Protein AF-A0A811MDE8-F1 (afdb_monomer)

pLDDT: mean 79.2, std 16.9, range [44.91, 98.56]

Radius of gyration: 34.08 Å; Cα contacts (8 Å, |Δi|>4): 120; chains: 1; bounding box: 41×65×114 Å

Structure (mmCIF, N/CA/C/O backbone):
data_AF-A0A811MDE8-F1
#
_entry.id   AF-A0A811MDE8-F1
#
loop_
_atom_site.group_PDB
_atom_site.id
_atom_site.type_symbol
_atom_site.label_atom_id
_atom_site.label_alt_id
_atom_site.label_comp_id
_atom_site.label_asym_id
_atom_site.label_entity_id
_atom_site.label_seq_id
_atom_site.pdbx_PDB_ins_code
_atom_site.Cartn_x
_atom_site.Cartn_y
_atom_site.Cartn_z
_atom_site.occupancy
_atom_site.B_iso_or_equiv
_atom_site.auth_seq_id
_atom_site.auth_comp_id
_atom_site.auth_asym_id
_atom_site.auth_atom_id
_atom_site.pdbx_PDB_model_num
ATOM 1 N N . MET A 1 1 ? 21.623 -54.328 -36.306 1.00 45.59 1 MET A N 1
ATOM 2 C CA . MET A 1 1 ? 20.950 -54.439 -34.995 1.00 45.59 1 MET A CA 1
ATOM 3 C C . MET A 1 1 ? 21.449 -53.308 -34.102 1.00 45.59 1 MET A C 1
ATOM 5 O O . MET A 1 1 ? 22.331 -53.532 -33.285 1.00 45.59 1 MET A O 1
ATOM 9 N N . ALA A 1 2 ? 20.938 -52.083 -34.282 1.00 53.44 2 ALA A N 1
ATOM 10 C CA . ALA A 1 2 ? 21.034 -51.073 -33.227 1.00 53.44 2 ALA A CA 1
ATOM 11 C C . ALA A 1 2 ? 20.181 -51.626 -32.083 1.00 53.44 2 ALA A C 1
ATOM 13 O O . ALA A 1 2 ? 18.955 -51.682 -32.177 1.00 53.44 2 ALA A O 1
ATOM 14 N N . SER A 1 3 ? 20.862 -52.280 -31.145 1.00 55.81 3 SER A N 1
ATOM 15 C CA . SER A 1 3 ? 20.252 -53.193 -30.189 1.00 55.81 3 SER A CA 1
ATOM 16 C C . SER A 1 3 ? 19.179 -52.440 -29.413 1.00 55.81 3 SER A C 1
ATOM 18 O O . SER A 1 3 ? 19.441 -51.344 -28.928 1.00 55.81 3 SER A O 1
ATOM 20 N N . LYS A 1 4 ? 17.976 -53.008 -29.277 1.00 54.97 4 LYS A N 1
ATOM 21 C CA . LYS A 1 4 ? 16.886 -52.452 -28.448 1.00 54.97 4 LYS A CA 1
ATOM 22 C C . LYS A 1 4 ? 17.367 -52.065 -27.037 1.00 54.97 4 LYS A C 1
ATOM 24 O O . LYS A 1 4 ? 16.803 -51.166 -26.427 1.00 54.97 4 LYS A O 1
ATOM 29 N N . GLN A 1 5 ? 18.465 -52.680 -26.590 1.00 55.84 5 GLN A N 1
ATOM 30 C CA . GLN A 1 5 ? 19.193 -52.356 -25.367 1.00 55.84 5 GLN A CA 1
ATOM 31 C C . GLN A 1 5 ? 19.850 -50.965 -25.375 1.00 55.84 5 GLN A C 1
ATOM 33 O O . GLN A 1 5 ? 19.817 -50.284 -24.358 1.00 55.84 5 GLN A O 1
ATOM 38 N N . MET A 1 6 ? 20.394 -50.498 -26.505 1.00 61.91 6 MET A N 1
ATOM 39 C CA . MET A 1 6 ? 20.887 -49.120 -26.649 1.00 61.91 6 MET A CA 1
ATOM 40 C C . MET A 1 6 ? 19.736 -48.112 -26.608 1.00 61.91 6 MET A C 1
ATOM 42 O O . MET A 1 6 ? 19.859 -47.087 -25.949 1.00 61.91 6 MET A O 1
ATOM 46 N N . LEU A 1 7 ? 18.601 -48.408 -27.251 1.00 59.72 7 LEU A N 1
ATOM 47 C CA . LEU A 1 7 ? 17.439 -47.511 -27.230 1.00 59.72 7 LEU A CA 1
ATOM 48 C C . LEU A 1 7 ? 16.823 -47.419 -25.821 1.00 59.72 7 LEU A C 1
ATOM 50 O O . LEU A 1 7 ? 16.533 -46.323 -25.352 1.00 59.72 7 LEU A O 1
ATOM 54 N N . ALA A 1 8 ? 16.692 -48.551 -25.119 1.00 60.03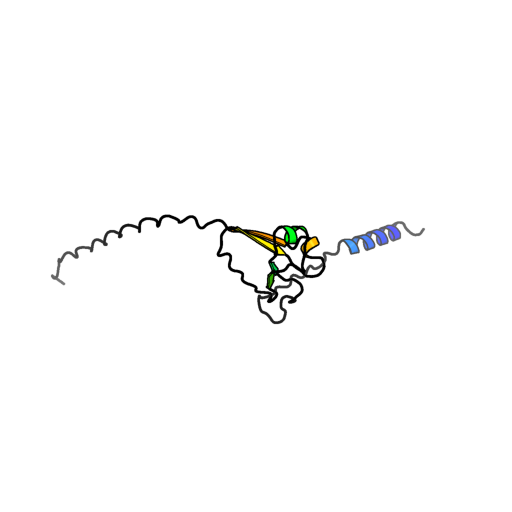 8 ALA A N 1
ATOM 55 C CA . ALA A 1 8 ? 16.217 -48.596 -23.736 1.00 60.03 8 ALA A CA 1
ATOM 56 C C . ALA A 1 8 ? 17.174 -47.884 -22.762 1.00 60.03 8 ALA A C 1
ATOM 58 O O . ALA A 1 8 ? 16.713 -47.155 -21.886 1.00 60.03 8 ALA A O 1
ATOM 59 N N . ALA A 1 9 ? 18.492 -48.030 -22.944 1.00 60.03 9 ALA A N 1
ATOM 60 C CA . ALA A 1 9 ? 19.491 -47.325 -22.141 1.00 60.03 9 ALA A CA 1
ATOM 61 C C . ALA A 1 9 ? 19.452 -45.803 -22.362 1.00 60.03 9 ALA A C 1
ATOM 63 O O . ALA A 1 9 ? 19.554 -45.048 -21.399 1.00 60.03 9 ALA A O 1
ATOM 64 N N . VAL A 1 10 ? 19.245 -45.343 -23.601 1.00 59.44 10 VAL A N 1
ATOM 65 C CA . VAL A 1 10 ? 19.110 -43.909 -23.917 1.00 59.44 10 VAL A CA 1
ATOM 66 C C . VAL A 1 10 ? 17.819 -43.329 -23.329 1.00 59.44 10 VAL A C 1
ATOM 68 O O . VAL A 1 10 ? 17.853 -42.251 -22.738 1.00 59.44 10 VAL A O 1
ATOM 71 N N . VAL A 1 11 ? 16.696 -44.054 -23.407 1.00 60.22 11 VAL A N 1
ATOM 72 C CA . VAL A 1 11 ? 15.422 -43.618 -22.804 1.00 60.22 11 VAL A CA 1
ATOM 73 C C . VAL A 1 11 ? 15.527 -43.564 -21.276 1.00 60.22 11 VAL A C 1
ATOM 75 O O . VAL A 1 11 ? 15.170 -42.547 -20.684 1.00 60.22 11 VAL A O 1
ATOM 78 N N . ALA A 1 12 ? 16.094 -44.590 -20.632 1.00 58.66 12 ALA A N 1
ATOM 79 C CA . ALA A 1 12 ? 16.295 -44.610 -19.182 1.00 58.66 12 ALA A CA 1
ATOM 80 C C . ALA A 1 12 ? 17.246 -43.497 -18.703 1.00 58.66 12 ALA A C 1
ATOM 82 O O . ALA A 1 12 ? 16.954 -42.824 -17.714 1.00 58.66 12 ALA A O 1
ATOM 83 N N . ALA A 1 13 ? 18.338 -43.243 -19.432 1.00 59.09 13 ALA A N 1
ATOM 84 C CA . ALA A 1 13 ? 19.260 -42.148 -19.134 1.00 59.09 13 ALA A CA 1
ATOM 85 C C . ALA A 1 13 ? 18.601 -40.765 -19.301 1.00 59.09 13 ALA A C 1
ATOM 87 O O . ALA A 1 13 ? 18.843 -39.867 -18.497 1.00 59.09 13 ALA A O 1
ATOM 88 N N . SER A 1 14 ? 17.726 -40.595 -20.299 1.00 58.59 14 SER A N 1
ATOM 89 C CA . SER A 1 14 ? 16.996 -39.338 -20.511 1.00 58.59 14 SER A CA 1
ATOM 90 C C . SER A 1 14 ? 15.905 -39.081 -19.461 1.00 58.59 14 SER A C 1
ATOM 92 O O . SER A 1 14 ? 15.730 -37.943 -19.035 1.00 58.59 14 SER A O 1
ATOM 94 N N . MET A 1 15 ? 15.223 -40.124 -18.970 1.00 59.19 15 MET A N 1
ATOM 95 C CA . MET A 1 15 ? 14.241 -40.006 -17.882 1.00 59.19 15 MET A CA 1
ATOM 96 C C . MET A 1 15 ? 14.899 -39.732 -16.523 1.00 59.19 15 MET A C 1
ATOM 98 O O . MET A 1 15 ? 14.316 -39.033 -15.699 1.00 59.19 15 MET A O 1
ATOM 102 N N . ALA A 1 16 ? 16.122 -40.219 -16.293 1.00 57.41 16 ALA A N 1
ATOM 103 C CA . ALA A 1 16 ? 16.858 -39.965 -15.054 1.00 57.41 16 ALA A CA 1
ATOM 104 C C . ALA A 1 16 ? 17.231 -38.481 -14.865 1.00 57.41 16 ALA A C 1
ATOM 106 O O . ALA A 1 16 ? 17.281 -38.008 -13.734 1.00 57.41 16 ALA A O 1
ATOM 107 N N . LEU A 1 17 ? 17.424 -37.723 -15.953 1.00 56.72 17 LEU A N 1
ATOM 108 C CA . LEU A 1 17 ? 17.707 -36.281 -15.894 1.00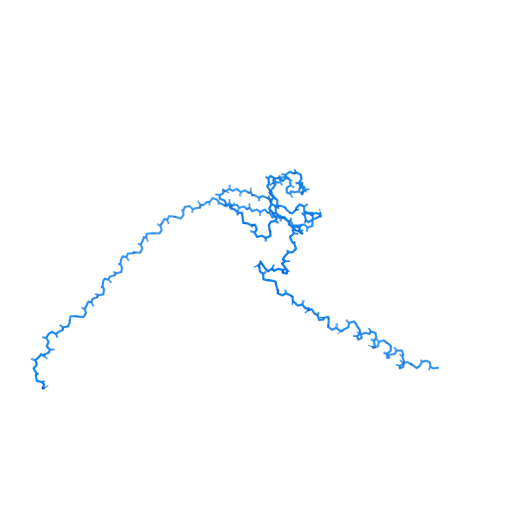 56.72 17 LEU A CA 1
ATOM 109 C C . LEU A 1 17 ? 16.482 -35.435 -15.505 1.00 56.72 17 LEU A C 1
ATOM 111 O O . LEU A 1 17 ? 16.647 -34.339 -14.980 1.00 56.72 17 LEU A O 1
ATOM 115 N N . VAL A 1 18 ? 15.265 -35.943 -15.728 1.00 60.47 18 VAL A N 1
ATOM 116 C CA . VAL A 1 18 ? 14.001 -35.267 -15.367 1.00 60.47 18 VAL A CA 1
ATOM 117 C C . VAL A 1 18 ? 13.609 -35.539 -13.905 1.00 60.47 18 VAL A C 1
ATOM 119 O O . VAL A 1 18 ? 12.833 -34.790 -13.322 1.00 60.47 18 VAL A O 1
ATOM 122 N N . PHE A 1 19 ? 14.176 -36.584 -13.294 1.00 61.00 19 PHE A N 1
ATOM 123 C CA . PHE A 1 19 ? 13.910 -37.008 -11.914 1.00 61.00 19 PHE A CA 1
ATOM 124 C C . PHE A 1 19 ? 15.042 -36.685 -10.927 1.00 61.00 19 PHE A C 1
ATOM 126 O O . PHE A 1 19 ? 15.011 -37.154 -9.788 1.00 61.00 19 PHE A O 1
ATOM 133 N N . LEU A 1 20 ? 16.033 -35.876 -11.318 1.00 63.19 20 LEU A N 1
ATOM 134 C CA . LEU A 1 20 ? 16.972 -35.318 -10.347 1.00 63.19 20 LEU A CA 1
ATOM 135 C C . LEU A 1 20 ? 16.197 -34.358 -9.431 1.00 63.19 20 LEU A C 1
ATOM 137 O O . LEU A 1 20 ? 15.616 -33.395 -9.937 1.00 63.19 20 LEU A O 1
ATOM 141 N N . PRO A 1 21 ? 16.159 -34.587 -8.104 1.00 66.62 21 PRO A N 1
ATOM 142 C CA . PRO A 1 21 ? 15.557 -33.628 -7.197 1.00 66.62 21 PRO A CA 1
ATOM 143 C C . PRO A 1 21 ? 16.334 -32.320 -7.335 1.00 66.62 21 PRO A C 1
ATOM 145 O O . PRO A 1 21 ? 17.533 -32.263 -7.059 1.00 66.62 21 PRO A O 1
ATOM 148 N N . THR A 1 22 ? 15.661 -31.267 -7.796 1.00 71.81 22 THR A N 1
ATOM 149 C CA . THR A 1 22 ? 16.202 -29.914 -7.715 1.00 71.81 22 THR A CA 1
ATOM 150 C C . THR A 1 22 ? 16.522 -29.647 -6.255 1.00 71.81 22 THR A C 1
ATOM 152 O O . THR A 1 22 ? 15.621 -29.679 -5.414 1.00 71.81 22 THR A O 1
ATOM 155 N N . LEU A 1 23 ? 17.797 -29.407 -5.950 1.00 70.06 23 LEU A N 1
ATOM 156 C CA . LEU A 1 23 ? 18.202 -28.900 -4.647 1.00 70.06 23 LEU A CA 1
ATOM 157 C C . LEU A 1 23 ? 17.601 -27.498 -4.508 1.00 70.06 23 LEU A C 1
ATOM 159 O O . LEU A 1 23 ? 18.166 -26.514 -4.978 1.00 70.06 23 LEU A O 1
ATOM 163 N N . ALA A 1 24 ? 16.405 -27.423 -3.928 1.00 71.31 24 ALA A N 1
ATOM 164 C CA . ALA A 1 24 ? 15.821 -26.166 -3.506 1.00 71.31 24 ALA A CA 1
ATOM 165 C C . ALA A 1 24 ? 16.642 -25.671 -2.312 1.00 71.31 24 ALA A C 1
ATOM 167 O O . ALA A 1 24 ? 16.583 -26.248 -1.227 1.00 71.31 24 ALA A O 1
ATOM 168 N N . SER A 1 25 ? 17.452 -24.638 -2.532 1.00 72.06 25 SER A N 1
ATOM 169 C CA . SER A 1 25 ? 18.135 -23.938 -1.449 1.00 72.06 25 SER A CA 1
ATOM 170 C C . SER A 1 25 ? 17.165 -22.924 -0.856 1.00 72.06 25 SER A C 1
ATOM 172 O O . SER A 1 25 ? 16.693 -22.041 -1.570 1.00 72.06 25 SER A O 1
ATOM 174 N N . ALA A 1 26 ? 16.867 -23.047 0.433 1.00 73.94 26 ALA A N 1
ATOM 175 C CA . ALA A 1 26 ? 16.197 -21.989 1.176 1.00 73.94 26 ALA A CA 1
ATOM 176 C C . ALA A 1 26 ? 17.254 -20.974 1.631 1.00 73.94 26 ALA A C 1
ATOM 178 O O . ALA A 1 26 ? 18.290 -21.369 2.167 1.00 73.94 26 ALA A O 1
ATOM 179 N N . THR A 1 27 ? 17.023 -19.688 1.375 1.00 70.50 27 THR A N 1
ATOM 180 C CA . THR A 1 27 ? 17.834 -18.598 1.923 1.00 70.50 27 THR A CA 1
ATOM 181 C C . THR A 1 27 ? 17.067 -17.935 3.058 1.00 70.50 27 THR A C 1
ATOM 183 O O . THR A 1 27 ? 15.944 -17.469 2.867 1.00 70.50 27 THR A O 1
ATOM 186 N N . ASP A 1 28 ? 17.674 -17.903 4.240 1.00 69.56 28 ASP A N 1
ATOM 187 C CA . ASP A 1 28 ? 17.159 -17.139 5.370 1.00 69.56 28 ASP A CA 1
ATOM 188 C C . ASP A 1 28 ? 17.637 -15.689 5.238 1.00 69.56 28 ASP A C 1
ATOM 190 O O . ASP A 1 28 ? 18.836 -15.436 5.119 1.00 69.56 28 ASP A O 1
ATOM 194 N N . HIS A 1 29 ? 16.698 -14.741 5.251 1.00 67.19 29 HIS A N 1
ATOM 195 C CA . HIS A 1 29 ? 16.987 -13.307 5.238 1.00 67.19 29 HIS A CA 1
ATOM 196 C C . HIS A 1 29 ? 16.564 -12.705 6.574 1.00 67.19 29 HIS A C 1
ATOM 198 O O . HIS A 1 29 ? 15.405 -12.830 6.982 1.00 67.19 29 HIS A O 1
ATOM 204 N N . VAL A 1 30 ? 17.496 -12.053 7.265 1.00 71.69 30 VAL A N 1
ATOM 205 C CA . VAL A 1 30 ? 17.207 -11.360 8.518 1.00 71.69 30 VAL A CA 1
ATOM 206 C C . VAL A 1 30 ? 16.681 -9.970 8.176 1.00 71.69 30 VAL A C 1
ATOM 208 O O . VAL A 1 30 ? 17.261 -9.242 7.371 1.00 71.69 30 VAL A O 1
ATOM 211 N N . VAL A 1 31 ? 15.566 -9.577 8.796 1.00 65.44 31 VAL A N 1
ATOM 212 C CA . VAL A 1 31 ? 15.018 -8.223 8.643 1.00 65.44 31 VAL A CA 1
ATOM 213 C C . VAL A 1 31 ? 16.097 -7.205 9.041 1.00 65.44 31 VAL A C 1
ATOM 215 O O . VAL A 1 31 ? 16.513 -7.166 10.196 1.00 65.44 31 VAL A O 1
ATOM 218 N N . GLY A 1 32 ? 16.566 -6.409 8.073 1.00 64.00 32 GLY A N 1
ATOM 219 C CA . GLY A 1 32 ? 17.580 -5.366 8.276 1.00 64.00 32 GLY A CA 1
ATOM 220 C C . GLY A 1 32 ? 19.045 -5.771 8.047 1.00 64.00 32 GLY A C 1
ATOM 221 O O . GLY A 1 32 ? 19.926 -4.957 8.321 1.00 64.00 32 GLY A O 1
ATOM 222 N N . ASP A 1 33 ? 19.340 -6.980 7.557 1.00 69.12 33 ASP A N 1
ATOM 223 C CA . ASP A 1 33 ? 20.711 -7.351 7.175 1.00 69.12 33 ASP A CA 1
ATOM 224 C C . ASP A 1 33 ? 21.210 -6.649 5.888 1.00 69.12 33 ASP A C 1
ATOM 226 O O . ASP A 1 33 ? 20.458 -6.033 5.129 1.00 69.12 33 ASP A O 1
ATOM 230 N N . SER A 1 34 ? 22.525 -6.715 5.640 1.00 65.62 34 SER A N 1
ATOM 231 C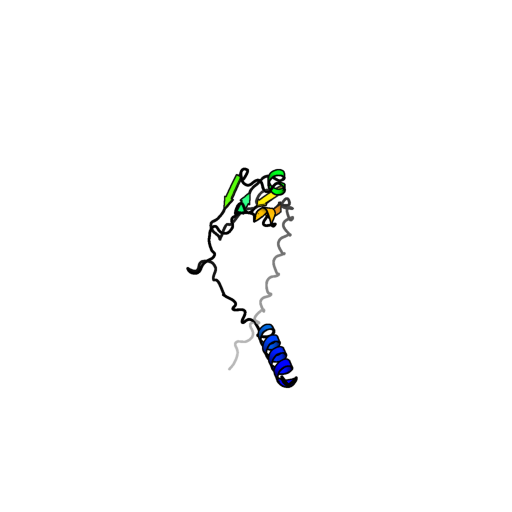 CA . SER A 1 34 ? 23.170 -6.144 4.446 1.00 65.62 34 SER A CA 1
ATOM 232 C C . SER A 1 34 ? 22.989 -6.991 3.181 1.00 65.62 34 SER A C 1
ATOM 234 O O . SER A 1 34 ? 23.401 -6.566 2.101 1.00 65.62 34 SER A O 1
ATOM 236 N N . GLN A 1 35 ? 22.369 -8.169 3.301 1.00 66.44 35 GLN A N 1
ATOM 237 C CA . GLN A 1 35 ? 21.958 -9.025 2.183 1.00 66.44 35 GLN A CA 1
ATOM 238 C C . GLN A 1 35 ? 20.484 -8.783 1.815 1.00 66.44 35 GLN A C 1
ATOM 240 O O . GLN A 1 35 ? 19.850 -9.633 1.188 1.00 66.44 35 GLN A O 1
ATOM 245 N N . GLY A 1 36 ? 19.978 -7.618 2.238 1.00 59.47 36 GLY A N 1
ATOM 246 C CA . GLY A 1 36 ? 18.584 -7.329 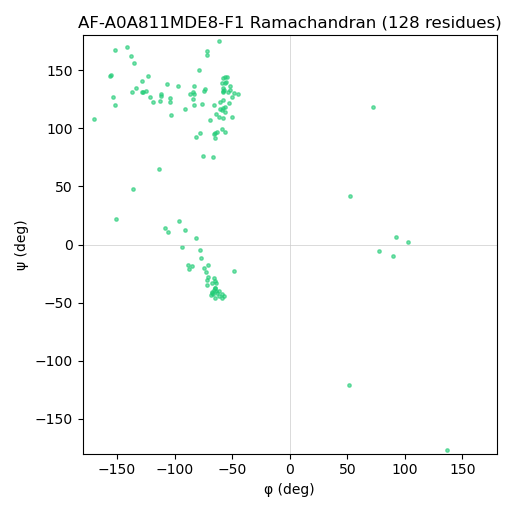2.502 1.00 59.47 36 GLY A CA 1
ATOM 247 C C . GLY A 1 36 ? 17.616 -7.443 1.336 1.00 59.47 36 GLY A C 1
ATOM 248 O O . GLY A 1 36 ? 17.960 -7.635 0.169 1.00 59.47 36 GLY A O 1
ATOM 249 N N . TRP A 1 37 ? 16.348 -7.266 1.697 1.00 59.97 37 TRP A N 1
ATOM 250 C CA . TRP A 1 37 ? 15.245 -7.075 0.766 1.00 59.97 37 TRP A CA 1
ATOM 251 C C . TRP A 1 37 ? 15.635 -6.080 -0.326 1.00 59.97 37 TRP A C 1
ATOM 253 O O . TRP A 1 37 ? 16.102 -4.979 -0.036 1.00 59.97 37 TRP A O 1
ATOM 263 N N . THR A 1 38 ? 15.432 -6.451 -1.593 1.00 69.06 38 THR A N 1
ATOM 264 C CA . THR A 1 38 ? 15.681 -5.534 -2.709 1.00 69.06 38 THR A CA 1
ATOM 265 C C . THR A 1 38 ? 14.688 -4.374 -2.635 1.00 69.06 38 THR A C 1
ATOM 267 O O . THR A 1 38 ? 13.551 -4.474 -3.112 1.00 69.06 38 THR A O 1
ATOM 270 N N . LEU A 1 39 ? 15.125 -3.275 -2.018 1.00 73.00 39 LEU A N 1
ATOM 271 C CA . LEU A 1 39 ? 14.348 -2.051 -1.872 1.00 73.00 39 LEU A CA 1
ATOM 272 C C . LEU A 1 39 ? 13.896 -1.537 -3.242 1.00 73.00 39 LEU A C 1
ATOM 274 O O . LEU A 1 39 ? 14.599 -1.668 -4.244 1.00 73.00 39 LEU A O 1
ATOM 278 N N . GLY A 1 40 ? 12.692 -0.971 -3.295 1.00 74.75 40 GLY A N 1
ATOM 279 C CA . GLY A 1 40 ? 12.112 -0.445 -4.532 1.00 74.75 40 GLY A CA 1
ATOM 280 C C . GLY A 1 40 ? 11.540 -1.490 -5.496 1.00 74.75 40 GLY A C 1
ATOM 281 O O . GLY A 1 40 ? 10.885 -1.098 -6.461 1.00 74.75 40 GLY A O 1
ATOM 282 N N . SER A 1 41 ? 11.694 -2.797 -5.236 1.00 87.75 41 SER A N 1
ATOM 283 C CA . SER A 1 41 ? 10.998 -3.843 -6.019 1.00 87.75 41 SER A CA 1
ATOM 284 C C . SER A 1 41 ? 9.483 -3.776 -5.833 1.00 87.75 41 SER A C 1
ATOM 286 O O . SER A 1 41 ? 8.710 -4.058 -6.748 1.00 87.75 41 SER A O 1
ATOM 288 N N . HIS A 1 42 ? 9.060 -3.349 -4.646 1.00 93.81 42 HIS A N 1
ATOM 289 C CA . HIS A 1 42 ? 7.675 -3.105 -4.291 1.00 93.81 42 HIS A CA 1
ATOM 290 C C . HIS A 1 42 ? 7.582 -1.812 -3.487 1.00 93.81 42 HIS A C 1
ATOM 292 O O . HIS A 1 42 ? 8.569 -1.298 -2.962 1.00 93.81 42 HIS A O 1
ATOM 298 N N . ASN A 1 43 ? 6.372 -1.287 -3.415 1.00 95.31 43 ASN A N 1
ATOM 299 C CA . ASN A 1 43 ? 6.019 -0.159 -2.577 1.00 95.31 43 ASN A CA 1
ATOM 300 C C . ASN A 1 43 ? 4.544 -0.277 -2.202 1.00 95.31 43 ASN A C 1
ATOM 302 O O . ASN A 1 43 ? 3.793 -1.054 -2.800 1.00 95.31 43 ASN A O 1
ATOM 306 N N . VAL A 1 44 ? 4.136 0.524 -1.232 1.00 96.62 44 VAL A N 1
ATOM 307 C CA . VAL A 1 44 ? 2.739 0.702 -0.859 1.00 96.62 44 VAL A CA 1
ATOM 308 C C . VAL A 1 44 ? 2.353 2.118 -1.246 1.00 96.62 44 VAL A C 1
ATOM 310 O O . VAL A 1 44 ? 3.034 3.068 -0.880 1.00 96.62 44 VAL A O 1
ATOM 313 N N . ALA A 1 45 ? 1.271 2.278 -1.994 1.00 97.81 45 ALA A N 1
ATOM 314 C CA . ALA A 1 45 ? 0.709 3.580 -2.304 1.00 97.81 45 ALA A CA 1
ATOM 315 C C . ALA A 1 45 ? -0.768 3.608 -1.943 1.00 97.81 45 ALA A C 1
ATOM 317 O O . ALA A 1 45 ? -1.513 2.707 -2.328 1.00 97.81 45 ALA A O 1
ATOM 318 N N . GLU A 1 46 ? -1.193 4.639 -1.223 1.00 98.19 46 GLU A N 1
ATOM 319 C CA . GLU A 1 46 ? -2.606 4.857 -0.942 1.00 98.19 46 GLU A CA 1
ATOM 320 C C . GLU A 1 46 ? -3.287 5.569 -2.109 1.00 98.19 46 GLU A C 1
ATOM 322 O O . GLU A 1 46 ? -2.746 6.517 -2.678 1.00 98.19 46 GLU A O 1
ATOM 327 N N . VAL A 1 47 ? -4.482 5.097 -2.458 1.00 98.44 47 VAL A N 1
ATOM 328 C CA . VAL A 1 47 ? -5.300 5.611 -3.559 1.00 98.44 47 VAL A CA 1
ATOM 329 C C . VAL A 1 47 ? -6.784 5.623 -3.180 1.00 98.44 47 VAL A C 1
ATOM 331 O O . VAL A 1 47 ? -7.205 5.045 -2.176 1.00 98.44 47 VAL A O 1
ATOM 334 N N . SER A 1 48 ? -7.615 6.253 -4.013 1.00 98.19 48 SER A N 1
ATOM 335 C CA . SER A 1 48 ? -9.072 6.174 -3.881 1.00 98.19 48 SER A CA 1
ATOM 336 C C . SER A 1 48 ? -9.619 4.793 -4.290 1.00 98.19 48 SER A C 1
ATOM 338 O O . SER A 1 48 ? -8.968 4.021 -4.994 1.00 98.19 48 SER A O 1
ATOM 340 N N . GLY A 1 49 ? -10.857 4.471 -3.900 1.00 97.88 49 GLY A N 1
ATOM 341 C CA . GLY A 1 49 ? -11.526 3.231 -4.319 1.00 97.88 49 GLY A CA 1
ATOM 342 C C . GLY A 1 49 ? -11.645 3.048 -5.847 1.00 97.88 49 GLY A C 1
ATOM 343 O O . GLY A 1 49 ? -11.386 1.945 -6.338 1.00 97.88 49 GLY A O 1
ATOM 344 N N . PRO A 1 50 ? -12.029 4.081 -6.624 1.00 98.38 50 PRO A N 1
ATOM 345 C CA . PRO A 1 50 ? -11.963 4.039 -8.087 1.00 98.38 50 PRO A CA 1
ATOM 346 C C . PRO A 1 50 ? -10.549 3.781 -8.625 1.00 98.38 50 PRO A C 1
ATOM 348 O O . PRO A 1 50 ? -10.365 2.894 -9.461 1.00 98.38 50 PRO A O 1
ATOM 351 N N . ASP A 1 51 ? -9.545 4.477 -8.095 1.00 98.50 51 ASP A N 1
ATOM 352 C CA . ASP A 1 51 ? -8.153 4.344 -8.540 1.00 98.50 51 ASP A CA 1
ATOM 353 C C . ASP A 1 51 ? -7.558 2.973 -8.194 1.00 98.50 51 ASP A C 1
ATOM 355 O O . ASP A 1 51 ? -6.810 2.400 -8.984 1.00 98.50 51 ASP A O 1
ATOM 359 N N . PHE A 1 52 ? -7.966 2.377 -7.074 1.00 98.56 52 PHE A N 1
ATOM 360 C CA . PHE A 1 52 ? -7.638 1.001 -6.702 1.00 98.56 52 PHE A CA 1
ATOM 361 C C . PHE A 1 52 ? -8.165 -0.032 -7.705 1.00 98.56 52 PHE A C 1
ATOM 363 O O . PHE A 1 52 ? -7.497 -1.025 -8.014 1.00 98.56 52 PHE A O 1
ATOM 370 N N . LYS A 1 53 ? -9.384 0.173 -8.220 1.00 98.25 53 LYS A N 1
ATOM 371 C CA . LYS A 1 53 ? -9.953 -0.703 -9.253 1.00 98.25 53 LYS A CA 1
ATOM 372 C C . LYS A 1 53 ? -9.196 -0.550 -10.567 1.00 98.25 53 LYS A C 1
ATOM 374 O O . LYS A 1 53 ? -8.884 -1.559 -11.190 1.00 98.25 53 LYS A O 1
ATOM 379 N N . ALA A 1 54 ? -8.887 0.689 -10.941 1.00 98.31 54 ALA A N 1
ATOM 380 C CA . ALA A 1 54 ? -8.186 1.021 -12.176 1.00 98.31 54 ALA A CA 1
ATOM 381 C C . ALA A 1 54 ? -6.670 0.759 -12.125 1.00 98.31 54 ALA A C 1
ATOM 383 O O . ALA A 1 54 ? -6.016 0.813 -13.163 1.00 98.31 54 ALA A O 1
ATOM 384 N N . CYS A 1 55 ? -6.099 0.501 -10.943 1.00 98.44 55 CYS A N 1
ATOM 385 C CA . CYS A 1 55 ? -4.652 0.548 -10.723 1.00 98.44 55 CYS A CA 1
ATOM 386 C C . CYS A 1 55 ? -4.038 1.880 -11.194 1.00 98.44 55 CYS A C 1
ATOM 388 O O . CYS A 1 55 ? -2.970 1.902 -11.811 1.00 98.44 55 CYS A O 1
ATOM 390 N N . ASN A 1 56 ? -4.721 2.995 -10.920 1.00 98.19 56 ASN A N 1
ATOM 391 C CA . ASN A 1 56 ? -4.265 4.324 -11.305 1.00 98.19 56 ASN A CA 1
ATOM 392 C C . ASN A 1 56 ? -3.176 4.822 -10.348 1.00 98.19 56 ASN A C 1
ATOM 394 O O . ASN A 1 56 ? -3.436 5.377 -9.283 1.00 98.19 56 ASN A O 1
ATOM 398 N N . LYS A 1 57 ? -1.929 4.628 -10.760 1.00 96.81 57 LYS A N 1
ATOM 399 C CA . LYS A 1 57 ? -0.735 4.953 -9.974 1.00 96.81 57 LYS A CA 1
ATOM 400 C C . LYS A 1 57 ? -0.482 6.450 -9.838 1.00 96.81 57 LYS A C 1
ATOM 402 O O . LYS A 1 57 ? 0.135 6.869 -8.867 1.00 96.81 57 LYS A O 1
ATOM 407 N N . ALA A 1 58 ? -0.934 7.240 -10.812 1.00 97.06 58 ALA A N 1
ATOM 408 C CA . ALA A 1 58 ? -0.738 8.686 -10.820 1.00 97.06 58 ALA A CA 1
ATOM 409 C C . ALA A 1 58 ? -1.596 9.395 -9.760 1.00 97.06 58 ALA A C 1
ATOM 411 O O . ALA A 1 58 ? -1.301 10.526 -9.394 1.00 97.06 58 ALA A O 1
ATOM 412 N N . ALA A 1 59 ? -2.633 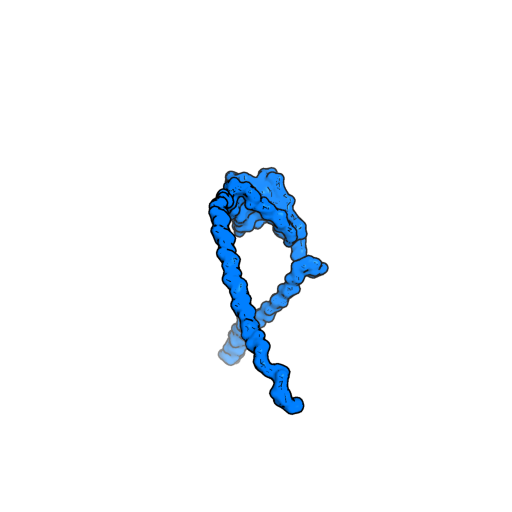8.722 -9.253 1.00 96.06 59 ALA A N 1
ATOM 413 C CA . ALA A 1 59 ? -3.521 9.228 -8.211 1.00 96.06 59 ALA A CA 1
ATOM 414 C C . ALA A 1 59 ? -3.072 8.861 -6.784 1.00 96.06 59 ALA A C 1
ATOM 416 O O . ALA A 1 59 ? -3.852 9.001 -5.843 1.00 96.06 59 ALA A O 1
ATOM 417 N N . ALA A 1 60 ? -1.843 8.362 -6.609 1.00 96.75 60 ALA A N 1
ATOM 418 C CA . ALA A 1 60 ? -1.313 8.043 -5.288 1.00 96.75 60 ALA A CA 1
ATOM 419 C C . ALA A 1 60 ? -1.258 9.297 -4.401 1.00 96.75 60 ALA A C 1
ATOM 421 O O . ALA A 1 60 ? -0.601 10.279 -4.741 1.00 96.75 60 ALA A O 1
ATOM 422 N N . THR A 1 61 ? -1.923 9.253 -3.247 1.00 96.25 61 THR A N 1
ATOM 423 C CA . THR A 1 61 ? -1.917 10.350 -2.263 1.00 96.25 61 THR A CA 1
ATOM 424 C C . THR A 1 61 ? -0.755 10.238 -1.285 1.00 96.25 61 THR A C 1
ATOM 426 O O . THR A 1 61 ? -0.380 11.210 -0.633 1.00 96.25 61 THR A O 1
ATOM 429 N N . SER A 1 62 ? -0.194 9.042 -1.139 1.00 95.94 62 SER A N 1
ATOM 430 C CA . SER A 1 62 ? 0.953 8.745 -0.283 1.00 95.94 62 SER A CA 1
ATOM 431 C C . SER A 1 62 ? 1.659 7.502 -0.810 1.00 95.94 62 SER A C 1
ATOM 433 O O . SER A 1 62 ? 0.997 6.610 -1.342 1.00 95.94 62 SER A O 1
ATOM 435 N N . VAL A 1 63 ? 2.987 7.456 -0.690 1.00 95.94 63 VAL A N 1
ATOM 436 C CA . VAL A 1 63 ? 3.823 6.345 -1.162 1.00 95.94 63 VAL A CA 1
ATOM 437 C C . VAL A 1 63 ? 4.866 6.022 -0.099 1.00 95.94 63 VAL A C 1
ATOM 439 O O . VAL A 1 63 ? 5.561 6.918 0.375 1.00 95.94 63 VAL A O 1
ATOM 442 N N . TRP A 1 64 ? 4.984 4.741 0.229 1.00 94.88 64 TRP A N 1
ATOM 443 C CA . TRP A 1 64 ? 5.933 4.183 1.183 1.00 94.88 64 TRP A CA 1
ATOM 444 C C . TRP A 1 64 ? 6.757 3.087 0.509 1.00 94.88 64 TRP A C 1
ATOM 446 O O . TRP A 1 64 ? 6.211 2.255 -0.221 1.00 94.88 64 TRP A O 1
ATOM 456 N N . ASN A 1 65 ? 8.075 3.137 0.679 1.00 92.50 65 ASN A N 1
ATOM 457 C CA . ASN A 1 65 ? 9.025 2.284 -0.034 1.00 92.50 65 ASN A CA 1
ATOM 458 C C . ASN A 1 65 ? 10.313 2.012 0.763 1.00 92.50 65 ASN A C 1
ATOM 460 O O . ASN A 1 65 ? 11.338 1.692 0.155 1.00 92.50 65 ASN A O 1
ATOM 464 N N . SER A 1 66 ? 10.285 2.159 2.091 1.00 88.31 66 SER A N 1
ATOM 465 C CA . SER A 1 66 ? 11.467 1.913 2.930 1.00 88.31 66 SER A CA 1
ATOM 466 C C . SER A 1 66 ? 11.767 0.423 3.103 1.00 88.31 66 SER A C 1
ATOM 468 O O . SER A 1 66 ? 12.896 0.068 3.426 1.00 88.31 66 SER A O 1
ATOM 470 N N . GLY A 1 67 ? 10.773 -0.443 2.866 1.00 85.19 67 GLY A N 1
ATOM 471 C CA . GLY A 1 67 ? 10.875 -1.888 3.090 1.00 85.19 67 GLY A CA 1
ATOM 472 C C . GLY A 1 67 ? 10.471 -2.332 4.500 1.00 85.19 67 GLY A C 1
ATOM 473 O O . GLY A 1 67 ? 10.277 -3.524 4.706 1.00 85.19 67 GLY A O 1
ATOM 474 N N . ASP A 1 68 ? 10.275 -1.391 5.429 1.00 85.06 68 ASP A N 1
ATOM 475 C CA . ASP A 1 68 ? 9.735 -1.614 6.782 1.00 85.06 68 ASP A CA 1
ATOM 476 C C . ASP A 1 68 ? 8.693 -0.529 7.122 1.00 85.06 68 ASP A C 1
ATOM 478 O O . ASP A 1 68 ? 8.737 0.168 8.137 1.00 85.06 68 ASP A O 1
ATOM 482 N N . ASP A 1 69 ? 7.778 -0.301 6.179 1.00 90.19 69 ASP A N 1
ATOM 483 C CA . ASP A 1 69 ? 6.814 0.790 6.251 1.00 90.19 69 ASP A CA 1
ATOM 484 C C . ASP A 1 69 ? 5.676 0.471 7.237 1.00 90.19 69 ASP A C 1
ATOM 486 O O . ASP A 1 69 ? 4.911 -0.477 7.046 1.00 90.19 69 ASP A O 1
ATOM 490 N N . GLN A 1 70 ? 5.511 1.307 8.267 1.00 92.88 70 GLN A N 1
ATOM 491 C CA . GLN A 1 70 ? 4.406 1.208 9.226 1.00 92.88 70 GLN A CA 1
ATOM 492 C C . GLN A 1 70 ? 3.348 2.283 8.967 1.00 92.88 70 GLN A C 1
ATOM 494 O O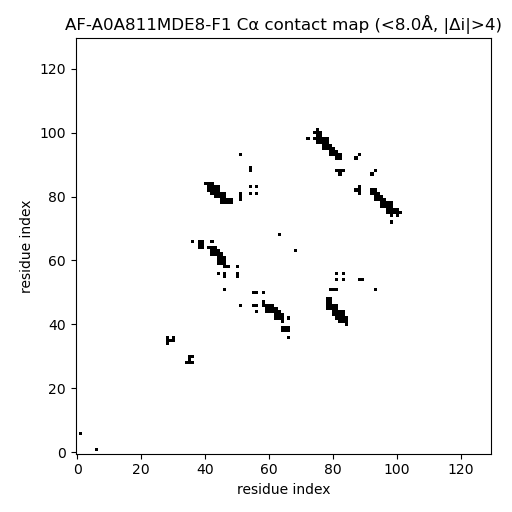 . GLN A 1 70 ? 3.641 3.479 8.948 1.00 92.88 70 GLN A O 1
ATOM 499 N N . LEU A 1 71 ? 2.092 1.854 8.807 1.00 92.06 71 LEU A N 1
ATOM 500 C CA . LEU A 1 71 ? 0.957 2.739 8.558 1.00 92.06 71 LEU A CA 1
ATOM 501 C C . LEU A 1 71 ? -0.089 2.634 9.669 1.00 92.06 71 LEU A C 1
ATOM 503 O O . LEU A 1 71 ? -0.673 1.574 9.893 1.00 92.06 71 LEU A O 1
ATOM 507 N N . SER A 1 72 ? -0.398 3.765 10.301 1.00 93.31 72 SER A N 1
ATOM 508 C CA . SER A 1 72 ? -1.489 3.857 11.273 1.00 93.31 72 SER A CA 1
ATOM 509 C C . SER A 1 72 ? -2.863 3.832 10.594 1.00 93.31 72 SER A C 1
ATOM 511 O O . SER A 1 72 ? -3.123 4.556 9.628 1.00 93.31 72 SER A O 1
ATOM 513 N N . LEU A 1 73 ? -3.764 3.016 11.141 1.00 93.88 73 LEU A N 1
ATOM 514 C CA . LEU A 1 73 ? -5.155 2.854 10.709 1.00 93.88 73 LEU A CA 1
ATOM 515 C C . LEU A 1 73 ? -6.103 3.361 11.808 1.00 93.88 73 LEU A C 1
ATOM 517 O O . LEU A 1 73 ? -6.824 2.598 12.441 1.00 93.88 73 LEU A O 1
ATOM 521 N N . ASP A 1 74 ? -6.045 4.663 12.067 1.00 92.06 74 ASP A N 1
ATOM 522 C CA . ASP A 1 74 ? -6.650 5.346 13.218 1.00 92.06 74 ASP A CA 1
ATOM 523 C C . ASP A 1 74 ? -8.097 5.813 12.991 1.00 92.06 74 ASP A C 1
ATOM 525 O O . ASP A 1 74 ? -8.824 6.089 13.946 1.00 92.06 74 ASP A O 1
ATOM 529 N N . LYS A 1 75 ? -8.532 5.904 11.730 1.00 92.44 75 LYS A N 1
ATOM 530 C CA . LYS A 1 75 ? -9.861 6.402 11.360 1.00 92.44 75 LYS A CA 1
ATOM 531 C C . LYS A 1 75 ? -10.735 5.294 10.780 1.00 92.44 75 LYS A C 1
ATOM 533 O O . LYS A 1 75 ? -10.311 4.640 9.826 1.00 92.44 75 LYS A O 1
ATOM 538 N N . PRO A 1 76 ? -11.972 5.119 11.279 1.00 95.81 76 PRO A N 1
ATOM 539 C CA . PRO A 1 76 ? -12.925 4.194 10.684 1.00 95.81 76 PRO A CA 1
ATOM 540 C C . PRO A 1 76 ? -13.203 4.535 9.220 1.00 95.81 76 PRO A C 1
ATOM 542 O O . PRO A 1 76 ? -13.286 5.704 8.844 1.00 95.81 76 PRO A O 1
ATOM 545 N N . GLY A 1 77 ? -13.385 3.507 8.398 1.00 96.00 77 GLY A N 1
ATOM 546 C CA . GLY A 1 77 ? -13.619 3.658 6.966 1.00 96.00 77 GLY A CA 1
ATOM 547 C C . GLY A 1 77 ? -12.824 2.666 6.129 1.00 96.00 77 GLY A C 1
ATOM 548 O O . GLY A 1 77 ? -12.144 1.779 6.642 1.00 96.00 77 GLY A O 1
ATOM 549 N N . ARG A 1 78 ? -12.937 2.801 4.806 1.00 97.19 78 ARG A N 1
ATOM 550 C CA . ARG A 1 78 ? -12.156 2.001 3.859 1.00 97.19 78 ARG A CA 1
ATOM 551 C C . ARG A 1 78 ? -10.935 2.772 3.394 1.00 97.19 78 ARG A C 1
ATOM 553 O O . ARG A 1 78 ? -11.050 3.941 3.041 1.00 97.19 78 ARG A O 1
ATOM 560 N N . ARG A 1 79 ? -9.801 2.081 3.349 1.00 97.62 79 ARG A N 1
ATOM 561 C CA . ARG A 1 79 ? -8.550 2.557 2.757 1.00 97.62 79 ARG A CA 1
ATOM 562 C C . ARG A 1 79 ? -8.101 1.573 1.688 1.00 97.62 79 ARG A C 1
ATOM 564 O O . ARG A 1 79 ? -8.344 0.370 1.813 1.00 97.62 79 ARG A O 1
ATOM 571 N N . TRP A 1 80 ? -7.492 2.081 0.625 1.00 98.38 80 TRP A N 1
ATOM 572 C CA . TRP A 1 80 ? -7.102 1.280 -0.527 1.00 98.38 80 TRP A CA 1
ATOM 573 C C . TRP A 1 80 ? -5.639 1.509 -0.857 1.00 98.38 80 TRP A C 1
ATOM 575 O O . TRP A 1 80 ? -5.192 2.644 -0.986 1.00 98.38 80 TRP A O 1
ATOM 585 N N . PHE A 1 81 ? -4.920 0.410 -1.034 1.00 98.50 81 PHE A N 1
ATOM 586 C CA . PHE A 1 81 ? -3.485 0.397 -1.238 1.00 98.50 81 PHE A CA 1
ATOM 587 C C . PHE A 1 81 ? -3.137 -0.412 -2.481 1.00 98.50 81 PHE A C 1
ATOM 589 O O . PHE A 1 81 ? -3.735 -1.460 -2.737 1.00 98.50 81 PHE A O 1
ATOM 596 N N . ILE A 1 82 ? -2.160 0.058 -3.247 1.00 98.56 82 ILE A N 1
ATOM 597 C CA . ILE A 1 82 ? -1.644 -0.610 -4.445 1.00 98.56 82 ILE A CA 1
ATOM 598 C C . ILE A 1 82 ? -0.117 -0.580 -4.446 1.00 98.56 82 ILE A C 1
ATOM 600 O O . ILE A 1 82 ? 0.482 0.330 -3.880 1.00 98.56 82 ILE A O 1
ATOM 604 N N . CYS A 1 83 ? 0.516 -1.520 -5.145 1.00 98.06 83 CYS A N 1
ATOM 605 C CA . CYS A 1 83 ? 1.898 -1.339 -5.581 1.00 98.06 83 CYS A CA 1
ATOM 606 C C . CYS A 1 83 ? 1.930 -0.607 -6.929 1.00 98.06 83 CYS A C 1
ATOM 608 O O . CYS A 1 83 ? 1.252 -0.996 -7.884 1.00 98.06 83 CYS A O 1
ATOM 610 N N . THR A 1 84 ? 2.732 0.453 -7.033 1.00 97.38 84 THR A N 1
ATOM 611 C CA . THR A 1 84 ? 2.842 1.256 -8.260 1.00 97.38 84 THR A CA 1
ATOM 612 C C . THR A 1 84 ? 3.980 0.811 -9.177 1.00 97.38 84 THR A C 1
ATOM 614 O O . THR A 1 84 ? 4.104 1.319 -10.293 1.00 97.38 84 THR A O 1
ATOM 617 N N . VAL A 1 85 ? 4.764 -0.194 -8.789 1.00 96.12 85 VAL A N 1
ATOM 618 C CA . VAL A 1 85 ? 5.852 -0.736 -9.613 1.00 96.12 85 VAL A CA 1
ATOM 619 C C . VAL A 1 85 ? 5.296 -1.586 -10.767 1.00 96.12 85 VAL A C 1
ATOM 621 O O . VAL A 1 85 ? 4.416 -2.424 -10.576 1.00 96.12 85 VAL A O 1
ATOM 624 N N . GLY A 1 86 ? 5.784 -1.352 -11.993 1.00 95.38 86 GLY A N 1
ATOM 625 C CA . GLY A 1 86 ? 5.570 -2.240 -13.149 1.00 95.38 86 GLY A CA 1
ATOM 626 C C . GLY A 1 86 ? 4.108 -2.618 -13.421 1.00 95.38 86 GLY A C 1
ATOM 627 O O . GLY A 1 86 ? 3.269 -1.755 -13.639 1.00 95.38 86 GLY A O 1
ATOM 628 N N . SER A 1 87 ? 3.778 -3.903 -13.413 1.00 97.38 87 SER A N 1
ATOM 629 C CA . SER A 1 87 ? 2.397 -4.401 -13.533 1.00 97.38 87 SER A CA 1
ATOM 630 C C . SER A 1 87 ? 1.863 -4.987 -12.220 1.00 97.38 87 SER A C 1
ATOM 632 O O . SER A 1 87 ? 0.838 -5.662 -12.223 1.00 97.38 87 SER A O 1
ATOM 634 N N . HIS A 1 88 ? 2.528 -4.742 -11.084 1.00 98.00 88 HIS A N 1
ATOM 635 C CA . HIS A 1 88 ? 2.241 -5.443 -9.829 1.00 98.00 88 HIS A CA 1
ATOM 636 C C . HIS A 1 88 ? 0.793 -5.259 -9.358 1.00 98.00 88 HIS A C 1
ATOM 638 O O . HIS A 1 88 ? 0.151 -6.243 -8.997 1.00 98.00 88 HIS A O 1
ATOM 644 N N . CYS A 1 89 ? 0.228 -4.047 -9.429 1.00 98.38 89 CYS A N 1
ATOM 645 C CA . CYS A 1 89 ? -1.184 -3.835 -9.085 1.00 98.38 89 CYS A CA 1
ATOM 646 C C . CYS A 1 89 ? -2.136 -4.621 -9.997 1.00 98.38 89 CYS A C 1
ATOM 648 O O . CYS A 1 89 ? -3.082 -5.245 -9.513 1.00 98.38 89 CYS A O 1
ATOM 650 N N . GLN A 1 90 ? -1.885 -4.616 -11.311 1.00 98.50 90 GLN A N 1
ATOM 651 C CA . GLN A 1 90 ? -2.688 -5.355 -12.287 1.00 98.50 90 GLN A CA 1
ATOM 652 C C . GLN A 1 90 ? -2.604 -6.868 -12.054 1.00 98.50 90 GLN A C 1
ATOM 654 O O . GLN A 1 90 ? -3.593 -7.569 -12.241 1.00 98.50 90 GLN A O 1
ATOM 659 N N . LEU A 1 91 ? -1.449 -7.345 -11.583 1.00 98.19 91 LEU A N 1
ATOM 660 C CA . LEU A 1 91 ? -1.203 -8.733 -11.188 1.00 98.19 91 LEU A CA 1
ATOM 661 C C . LEU A 1 91 ? -1.705 -9.069 -9.771 1.00 98.19 91 LEU A C 1
ATOM 663 O O . LEU A 1 91 ? -1.486 -10.177 -9.293 1.00 98.19 91 LEU A O 1
ATOM 667 N N . GLY A 1 92 ? -2.401 -8.145 -9.103 1.00 97.75 92 GLY A N 1
ATOM 668 C CA . GLY A 1 92 ? -3.088 -8.405 -7.837 1.00 97.75 92 GLY A CA 1
ATOM 669 C C . GLY A 1 92 ? -2.383 -7.890 -6.584 1.00 97.75 92 GLY A C 1
ATOM 670 O O . GLY A 1 92 ? -2.922 -8.061 -5.494 1.00 97.75 92 GLY A O 1
ATOM 671 N N . MET A 1 93 ? -1.240 -7.207 -6.700 1.00 98.25 93 MET A N 1
ATOM 672 C CA . MET A 1 93 ? -0.563 -6.582 -5.558 1.00 98.25 93 MET A CA 1
ATOM 673 C C . MET A 1 93 ? -1.282 -5.298 -5.129 1.00 98.25 93 MET A C 1
ATOM 675 O O . MET A 1 93 ? -0.879 -4.174 -5.447 1.00 98.25 93 MET A O 1
ATOM 679 N N . LYS A 1 94 ? -2.406 -5.491 -4.442 1.00 98.38 94 LYS A N 1
ATOM 680 C CA . LYS A 1 94 ? -3.270 -4.440 -3.921 1.00 98.38 94 LYS A CA 1
ATOM 681 C C . LYS A 1 94 ? -4.081 -4.949 -2.732 1.00 98.38 94 LYS A C 1
ATOM 683 O O . LYS A 1 94 ? -4.491 -6.105 -2.705 1.00 98.38 94 LYS A O 1
ATOM 688 N N . LEU A 1 95 ? -4.347 -4.074 -1.770 1.00 97.44 95 LEU A N 1
ATOM 689 C CA . LEU A 1 95 ? -5.070 -4.385 -0.540 1.00 97.44 95 LEU A CA 1
ATOM 690 C C . LEU A 1 95 ? -6.135 -3.320 -0.268 1.00 97.44 95 LEU A C 1
ATOM 692 O O . LEU A 1 95 ? -5.858 -2.129 -0.355 1.00 97.44 95 LEU A O 1
ATOM 696 N N . ASN A 1 96 ? -7.350 -3.738 0.090 1.00 97.38 96 ASN A N 1
ATOM 697 C CA . ASN A 1 96 ? -8.312 -2.843 0.729 1.00 97.38 96 ASN A CA 1
ATOM 698 C C . ASN A 1 96 ? -8.417 -3.214 2.206 1.00 97.38 96 ASN A C 1
ATOM 700 O O . ASN A 1 96 ? -8.453 -4.397 2.541 1.00 97.38 96 ASN A O 1
ATOM 704 N N . VAL A 1 97 ? -8.475 -2.208 3.069 1.00 97.50 97 VAL A N 1
ATOM 705 C CA . VAL A 1 97 ? -8.632 -2.395 4.507 1.00 97.50 97 VAL A CA 1
ATOM 706 C C . VAL A 1 97 ? -9.889 -1.667 4.947 1.00 97.50 97 VAL A C 1
ATOM 708 O O . VAL A 1 97 ? -10.063 -0.486 4.651 1.00 97.50 97 VAL A O 1
ATOM 711 N N . THR A 1 98 ? -10.776 -2.379 5.640 1.00 97.25 98 THR A N 1
ATOM 712 C CA . THR A 1 98 ? -11.956 -1.788 6.279 1.00 97.25 98 THR A CA 1
ATOM 713 C C . THR A 1 98 ? -11.688 -1.670 7.771 1.00 97.25 98 THR A C 1
ATOM 715 O O . THR A 1 98 ? -11.598 -2.675 8.469 1.00 97.25 98 THR A O 1
ATOM 718 N N . ILE A 1 99 ? -11.556 -0.438 8.246 1.00 96.38 99 ILE A N 1
ATOM 719 C CA . ILE A 1 99 ? -11.348 -0.101 9.649 1.00 96.38 99 ILE A CA 1
ATOM 720 C C . ILE A 1 99 ? -12.728 0.107 10.262 1.00 96.38 99 ILE A C 1
ATOM 722 O O . ILE A 1 99 ? -13.481 0.993 9.846 1.00 96.38 99 ILE A O 1
ATOM 726 N N . LEU A 1 100 ? -13.082 -0.740 11.221 1.00 94.38 100 LEU A N 1
ATOM 727 C CA . LEU A 1 100 ? -14.340 -0.619 11.944 1.00 94.38 100 LEU A CA 1
ATOM 728 C C . LEU A 1 100 ? -14.224 0.479 13.011 1.00 94.38 100 LEU A C 1
ATOM 730 O O . LEU A 1 100 ? -13.130 0.710 13.532 1.00 94.38 100 LEU A O 1
ATOM 734 N N . PRO A 1 101 ? -15.327 1.169 13.354 1.00 90.00 101 PRO A N 1
ATOM 735 C CA . PRO A 1 101 ? -15.338 2.037 14.520 1.00 90.00 101 PRO A CA 1
ATOM 736 C C . PRO A 1 101 ? -14.930 1.241 15.753 1.00 90.00 101 PRO A C 1
ATOM 738 O O . PRO A 1 101 ? -15.349 0.095 15.924 1.00 90.00 101 PRO A O 1
ATOM 741 N N . ALA A 1 102 ? -14.125 1.865 16.612 1.00 82.88 102 ALA A N 1
ATOM 742 C CA . ALA A 1 102 ? -13.850 1.309 17.920 1.00 82.88 102 ALA A CA 1
ATOM 743 C C . ALA A 1 102 ? -15.192 1.152 18.639 1.00 82.88 102 ALA A C 1
ATOM 745 O O . ALA A 1 102 ? -15.834 2.134 19.012 1.00 82.88 102 ALA A O 1
ATOM 746 N N . THR A 1 103 ? -15.647 -0.085 18.808 1.00 77.25 103 THR A N 1
ATOM 747 C CA . THR A 1 103 ? -16.674 -0.374 19.796 1.00 77.25 103 THR A CA 1
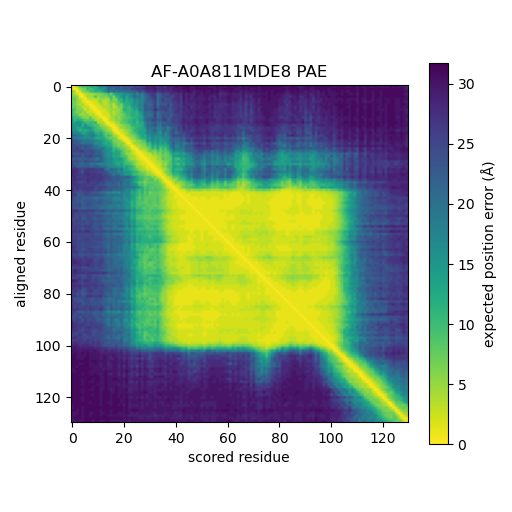ATOM 748 C C . THR A 1 103 ? -16.041 -0.058 21.134 1.00 77.25 103 THR A C 1
ATOM 750 O O . THR A 1 103 ? -15.082 -0.726 21.523 1.00 77.25 103 THR A O 1
ATOM 753 N N . THR A 1 104 ? -16.527 0.982 21.809 1.00 63.59 104 THR A N 1
ATOM 754 C CA . THR A 1 104 ? -16.170 1.257 23.195 1.00 63.59 104 THR A CA 1
ATOM 755 C C . THR A 1 104 ? -16.526 0.003 23.982 1.00 63.59 104 THR A C 1
ATOM 757 O O . THR A 1 104 ? -17.691 -0.223 24.305 1.00 63.59 104 THR A O 1
ATOM 760 N N . ALA A 1 105 ? -15.547 -0.867 24.229 1.00 61.62 105 ALA A N 1
ATOM 761 C CA . ALA A 1 105 ? -15.713 -1.906 25.219 1.00 61.62 105 ALA A CA 1
ATOM 762 C C . ALA A 1 105 ? -16.022 -1.155 26.512 1.00 61.62 105 ALA A C 1
ATOM 764 O O . ALA A 1 105 ? -15.231 -0.315 26.951 1.00 61.62 105 ALA A O 1
ATOM 765 N N . THR A 1 106 ? -17.212 -1.376 27.067 1.00 64.50 106 THR A N 1
ATOM 766 C CA . THR A 1 106 ? -17.514 -0.919 28.418 1.00 64.50 106 THR A CA 1
ATOM 767 C C . THR A 1 106 ? -16.364 -1.415 29.292 1.00 64.50 106 THR A C 1
ATOM 769 O O . THR A 1 106 ? -16.040 -2.604 29.193 1.00 64.50 106 THR A O 1
ATOM 772 N N . PRO A 1 107 ? -15.694 -0.552 30.078 1.00 65.75 107 PRO A N 1
ATOM 773 C CA . PRO A 1 107 ? -14.641 -1.018 30.962 1.00 65.75 107 PRO A CA 1
ATOM 774 C C . PRO A 1 107 ? -15.230 -2.146 31.801 1.00 65.75 107 PRO A C 1
ATOM 776 O O . PRO A 1 107 ? -16.261 -1.953 32.453 1.00 65.75 107 PRO A O 1
ATOM 779 N N . LEU A 1 108 ? -14.634 -3.336 31.725 1.00 69.25 108 LEU A N 1
ATOM 780 C CA . LEU A 1 108 ? -15.037 -4.426 32.598 1.00 69.25 108 LEU A CA 1
ATOM 781 C C . LEU A 1 108 ? -14.866 -3.909 34.037 1.00 69.25 108 LEU A C 1
ATOM 783 O O . LEU A 1 108 ? -13.826 -3.297 34.314 1.00 69.25 108 LEU A O 1
ATOM 787 N N . PRO A 1 109 ? -15.852 -4.090 34.936 1.00 71.56 109 PRO A N 1
ATOM 788 C CA . PRO A 1 109 ? -15.684 -3.724 36.333 1.00 71.56 109 PRO A CA 1
ATOM 789 C C . PRO A 1 109 ? -14.360 -4.292 36.838 1.00 71.56 109 PRO A C 1
ATOM 791 O O . PRO A 1 109 ? -14.062 -5.465 36.592 1.00 71.56 109 PRO A O 1
ATOM 794 N N . ALA A 1 110 ? -13.550 -3.453 37.487 1.00 77.56 110 ALA A N 1
ATOM 795 C CA . ALA A 1 110 ? -12.293 -3.901 38.064 1.00 77.56 110 ALA A CA 1
ATOM 796 C C . ALA A 1 110 ? -12.561 -5.137 38.946 1.00 77.56 110 ALA A C 1
ATOM 798 O O . ALA A 1 110 ? -13.556 -5.140 39.682 1.00 77.56 110 ALA A O 1
ATOM 799 N N . PRO A 1 111 ? -11.720 -6.186 38.878 1.00 76.06 111 PRO A N 1
ATOM 800 C CA . PRO A 1 111 ? -11.854 -7.336 39.759 1.00 76.06 111 PRO A CA 1
ATOM 801 C C . PRO A 1 111 ? -11.920 -6.860 41.212 1.00 76.06 111 PRO A C 1
ATOM 803 O O . PRO A 1 111 ? -11.127 -6.007 41.620 1.00 76.06 111 PRO A O 1
ATOM 806 N N . ALA A 1 112 ? -12.875 -7.386 41.982 1.00 79.62 112 ALA A N 1
ATOM 807 C CA . ALA A 1 112 ? -12.965 -7.081 43.403 1.00 79.62 112 ALA A CA 1
ATOM 808 C C . ALA A 1 112 ? -11.621 -7.399 44.093 1.00 79.62 112 ALA A C 1
ATOM 810 O O . ALA A 1 112 ? -10.965 -8.376 43.710 1.00 79.62 112 ALA A O 1
ATOM 811 N N . PRO A 1 113 ? -11.198 -6.609 45.099 1.00 77.19 113 PRO A N 1
ATOM 812 C CA . PRO A 1 113 ? -9.979 -6.889 45.846 1.00 77.19 113 PRO A CA 1
ATOM 813 C C . PRO A 1 113 ? -10.016 -8.318 46.392 1.00 77.19 113 PRO A C 1
ATOM 815 O O . PRO A 1 113 ? -11.015 -8.731 46.986 1.00 77.19 113 PRO A O 1
ATOM 818 N N . ALA A 1 114 ? -8.935 -9.074 46.191 1.00 79.25 114 ALA A N 1
ATOM 819 C CA . ALA A 1 114 ? -8.814 -10.398 46.784 1.00 79.25 114 ALA A CA 1
ATOM 820 C C . ALA A 1 114 ? -8.909 -10.286 48.321 1.00 79.25 114 ALA A C 1
ATOM 822 O O . ALA A 1 114 ? -8.337 -9.352 48.895 1.00 79.25 114 ALA A O 1
ATOM 823 N N . PRO A 1 115 ? -9.617 -11.206 49.003 1.00 73.88 115 PRO A N 1
ATOM 824 C CA . PRO A 1 115 ? -9.654 -11.224 50.458 1.00 73.88 115 PRO A CA 1
ATOM 825 C C . PRO A 1 115 ? -8.230 -11.349 51.010 1.00 73.88 115 PRO A C 1
ATOM 827 O O . PRO A 1 115 ? -7.424 -12.139 50.513 1.00 73.88 115 PRO A O 1
ATOM 830 N N . ALA A 1 116 ? -7.919 -10.537 52.023 1.00 77.75 116 ALA A N 1
ATOM 831 C CA . ALA A 1 116 ? -6.613 -10.548 52.667 1.00 77.75 116 ALA A CA 1
ATOM 832 C C . ALA A 1 116 ? -6.290 -11.964 53.189 1.00 77.75 116 ALA A C 1
ATOM 834 O O . ALA A 1 116 ? -7.181 -12.616 53.746 1.00 77.75 116 ALA A O 1
ATOM 835 N N . PRO A 1 117 ? -5.040 -12.445 53.047 1.00 71.38 117 PRO A N 1
ATOM 836 C CA . PRO A 1 117 ? -4.643 -13.715 53.632 1.00 71.38 117 PRO A CA 1
ATOM 837 C C . PRO A 1 117 ? -4.870 -13.661 55.143 1.00 71.38 117 PRO A C 1
ATOM 839 O O . PRO A 1 117 ? -4.357 -12.771 55.826 1.00 71.38 117 PRO A O 1
ATOM 842 N N . SER A 1 118 ? -5.636 -14.611 55.675 1.00 68.19 118 SER A N 1
ATOM 843 C CA . SER A 1 118 ? -5.752 -14.816 57.113 1.00 68.19 118 SER A CA 1
ATOM 844 C C . SER A 1 118 ? -4.367 -15.165 57.656 1.00 68.19 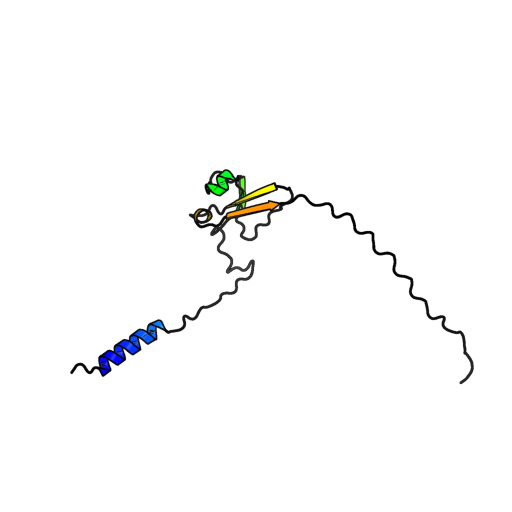118 SER A C 1
ATOM 846 O O . SER A 1 118 ? -3.814 -16.226 57.366 1.00 68.19 118 SER A O 1
ATOM 848 N N . GLN A 1 119 ? -3.773 -14.243 58.417 1.00 69.12 119 GLN A N 1
ATOM 849 C CA . GLN A 1 119 ? -2.520 -14.520 59.109 1.00 69.12 119 GLN A CA 1
ATOM 850 C C . GLN A 1 119 ? -2.733 -15.724 60.038 1.00 69.12 119 GLN A C 1
ATOM 852 O O . GLN A 1 119 ? -3.693 -15.720 60.816 1.00 69.12 119 GLN A O 1
ATOM 857 N N . PRO A 1 120 ? -1.852 -16.739 60.010 1.00 60.06 120 PRO A N 1
ATOM 858 C CA . PRO A 1 120 ? -1.854 -17.767 61.034 1.00 60.06 120 PRO A CA 1
ATOM 859 C C . PRO A 1 120 ? -1.636 -17.069 62.375 1.00 60.06 120 PRO A C 1
ATOM 861 O O . PRO A 1 120 ? -0.592 -16.450 62.594 1.00 60.06 120 PRO A O 1
ATOM 864 N N . GLN A 1 121 ? -2.627 -17.124 63.268 1.00 59.94 121 GLN A N 1
ATOM 865 C CA . GLN A 1 121 ? -2.433 -16.708 64.650 1.00 59.94 121 GLN A CA 1
ATOM 866 C C . GLN A 1 121 ? -1.389 -17.650 65.247 1.00 59.94 121 GLN A C 1
ATOM 868 O O . GLN A 1 121 ? -1.705 -18.769 65.648 1.00 59.94 121 GLN A O 1
ATOM 873 N N . LEU A 1 122 ? -0.129 -17.208 65.262 1.00 57.31 122 LEU A N 1
ATOM 874 C CA . LEU A 1 122 ? 0.938 -17.869 65.995 1.00 57.31 122 LEU A CA 1
ATOM 875 C C . LEU A 1 122 ? 0.520 -17.888 67.465 1.00 57.31 122 LEU A C 1
ATOM 877 O O . LEU A 1 122 ? 0.600 -16.892 68.186 1.00 57.31 122 LEU A O 1
ATOM 881 N N . SER A 1 123 ? 0.003 -19.045 67.867 1.00 61.75 123 SER A N 1
ATOM 882 C CA . SER A 1 123 ? -0.249 -19.422 69.245 1.00 61.75 123 SER A CA 1
ATOM 883 C C . SER A 1 123 ? 1.027 -19.165 70.038 1.00 61.75 123 SER A C 1
ATOM 885 O O . SER A 1 123 ? 2.035 -19.851 69.873 1.00 61.75 123 SER A O 1
ATOM 887 N N . ARG A 1 124 ? 0.990 -18.145 70.899 1.00 60.38 124 ARG A N 1
ATOM 888 C CA . ARG A 1 124 ? 1.975 -17.927 71.962 1.00 60.38 124 ARG A CA 1
ATOM 889 C C . ARG A 1 124 ? 1.850 -19.055 72.994 1.00 60.38 124 ARG A C 1
ATOM 891 O O . ARG A 1 124 ? 1.295 -18.862 74.068 1.00 60.38 124 ARG A O 1
ATOM 898 N N . ARG A 1 125 ? 2.346 -20.242 72.654 1.00 56.41 125 ARG A N 1
ATOM 899 C CA . ARG A 1 125 ? 2.666 -21.367 73.548 1.00 56.41 125 ARG A CA 1
ATOM 900 C C . ARG A 1 125 ? 3.804 -22.125 72.852 1.00 56.41 125 ARG A C 1
ATOM 902 O O . ARG A 1 125 ? 3.617 -22.544 71.725 1.00 56.41 125 ARG A O 1
ATOM 909 N N . ALA A 1 126 ? 4.998 -22.312 73.394 1.00 53.06 126 ALA A N 1
ATOM 910 C CA . ALA A 1 126 ? 5.450 -22.211 74.765 1.00 53.06 126 ALA A CA 1
ATOM 911 C C . ALA A 1 126 ? 6.948 -21.865 74.769 1.00 53.06 126 ALA A C 1
ATOM 913 O O . ALA A 1 126 ? 7.753 -22.553 74.149 1.00 53.06 126 ALA A O 1
ATOM 914 N N . LEU A 1 127 ? 7.311 -20.809 75.497 1.00 55.81 127 LEU A N 1
ATOM 915 C CA . LEU A 1 127 ? 8.623 -20.715 76.127 1.00 55.81 127 LEU A CA 1
ATOM 916 C C . LEU A 1 127 ? 8.529 -21.524 77.419 1.00 55.81 127 LEU A C 1
ATOM 918 O O . LEU A 1 127 ? 8.076 -20.995 78.429 1.00 55.81 127 LEU A O 1
ATOM 922 N N . S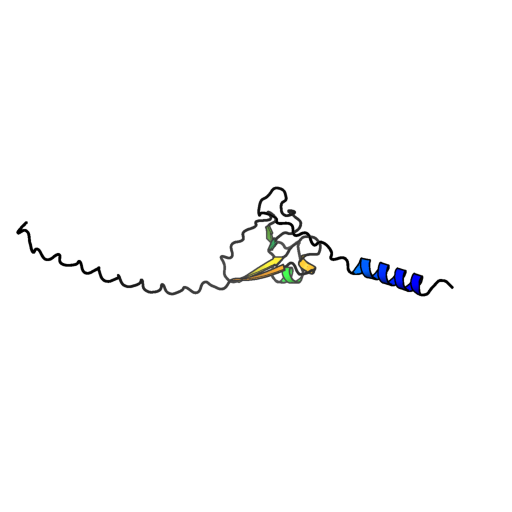ER A 1 128 ? 8.880 -22.806 77.375 1.00 54.09 128 SER A N 1
ATOM 923 C CA . SER A 1 128 ? 9.220 -23.567 78.581 1.00 54.09 128 SER A CA 1
ATOM 924 C C . SER A 1 128 ? 9.825 -24.921 78.205 1.00 54.09 128 SER A C 1
ATOM 926 O O . SER A 1 128 ? 9.084 -25.820 77.809 1.00 54.09 128 SER A O 1
ATOM 928 N N . ASN A 1 129 ? 11.139 -25.025 78.427 1.00 48.44 129 ASN A N 1
ATOM 929 C CA . ASN A 1 129 ? 11.959 -26.236 78.583 1.00 48.44 129 ASN A CA 1
ATOM 930 C C . ASN A 1 129 ? 12.179 -27.002 77.266 1.00 48.44 129 ASN A C 1
ATOM 932 O O . ASN A 1 129 ? 11.225 -27.432 76.629 1.00 48.44 129 ASN A O 1
ATOM 936 N N . TRP A 1 130 ? 13.403 -27.172 76.768 1.00 44.91 130 TRP A N 1
ATOM 937 C CA . TRP A 1 130 ? 14.639 -27.611 77.427 1.00 44.91 130 TRP A CA 1
ATOM 938 C C . TRP A 1 130 ? 15.874 -26.897 76.874 1.00 44.91 130 TRP A C 1
ATOM 940 O O . TRP A 1 130 ? 15.840 -26.527 75.679 1.00 44.91 130 TRP A O 1
#

Solvent-accessible surface area (backbone atoms only — not comparable to full-atom values): 8714 Å² total; per-residue (Å²): 128,89,45,70,65,57,57,51,51,51,53,53,56,57,52,51,70,76,66,57,80,77,82,79,77,85,81,88,80,60,94,87,45,96,85,44,81,71,67,67,72,55,40,47,23,35,34,50,72,69,33,56,75,68,56,44,59,89,59,47,79,45,78,44,52,80,81,78,75,84,80,88,83,87,63,61,45,77,49,27,35,32,25,70,44,91,60,40,30,82,75,58,43,55,50,76,47,78,39,70,70,83,74,79,71,72,78,72,79,74,79,75,83,76,80,76,80,80,74,80,78,77,69,95,69,77,98,72,86,133

InterPro domains:
  IPR003245 Phytocyanin domain [PF02298] (24-93)
  IPR003245 Phytocyanin domain [PS51485] (1-101)
  IPR008972 Cupredoxin [G3DSA:2.60.40.420] (17-99)
  IPR008972 Cupredoxin [SSF49503] (26-100)
  IPR039391 Phytocyanin-like [PTHR33021] (24-107)

Organism: NCBI:txid422564

Sequence (130 aa):
MASKQMLAAVVAASMALVFLPTLASATDHVVGDSQGWTLGSHNVAEVSGPDFKACNKAAATSVWNSGDDQLSLDKPGRRWFICTVGSHCQLGMKLNVTILPATTATPLPAPAPAPAPSQPQLSRRALSNW

Nearest PDB structures (foldseek):
  1x9u-assembly2_B  TM=9.542E-01  e=8.914E-06  Armoracia rusticana
  1ws8-assembly1_C  TM=8.326E-01  e=3.791E-06  Cucurbita pepo
  1f56-assembly1_A  TM=8.698E-01  e=3.023E-05  Spinacia oleracea
  2cbp-assembly1_A  TM=7.644E-01  e=3.214E-05  Cucumis sativus
  1jer-assembly1_A-2  TM=7.687E-01  e=9.074E-05  Cucumis sativus

Secondary structure (DSSP, 8-state):
---HHHHHHHHHHHHHHHSSPP--PPPP--TT-TT---TTSS-EEEE-HHHHHHT-GGG-SEEE-SSS------SSEEEEEE--STTTTTTT-EEEEEEPP---PPPPPPPPPPPPP-------------

Foldseek 3Di:
DCDVVVVVVVVVVVVVVVPDPPPDDDDDADDPDPVDDPWPPWKKFWADPVCLVVVPLVRGPDIGTPSPDDDDPPDAAKIKIATNPDCRSVVPRIDIDGHHPPPPPPPDPDPDDDPDPDPPPPPCDDPDDD

Mean predicted aligned error: 16.99 Å